Protein AF-A0A7R8ZVY3-F1 (afdb_monomer_lite)

Sequence (113 aa):
MNPDEGELRPQLQDRFGLAVNLSNQYSIEERIEIVELREAFDRWPDEFIEQYEDAQQALIEQVQDAQQTLDIVECPVELRRVIAERCHAANVDGMRGDIVWYRAALAHAAWQG

Secondary structure (DSSP, 8-state):
--GGG-PPPHHHHTT-S---PPP----HHHHHHHHHHHHHHHH-HHHHHHHHHHHHHHHHHHHHHHHHHGGG----HHHHHHHHHHHHHTT-STTHHHHHHHHHHHHHHHHH-

pLDDT: mean 93.57, std 7.62, range [65.19, 98.62]

InterPro domains:
  IPR027417 P-loop containing nucleoside triphosphate hydrolase [SSF52540] (1-112)
  IPR041628 ChlI/MoxR, AAA lid domain [PF17863] (83-113)
  IPR045006 Magnesium-chelatase subunit ChlI-like [PTHR32039] (1-113)

Organism: NCBI:txid163714

Structure (mmCIF, N/CA/C/O backbone):
data_AF-A0A7R8ZVY3-F1
#
_entry.id   AF-A0A7R8ZVY3-F1
#
loop_
_atom_site.group_PDB
_atom_site.id
_atom_site.type_symbol
_atom_site.label_atom_id
_atom_site.label_alt_id
_atom_site.label_comp_id
_atom_site.label_asym_id
_atom_site.label_entity_id
_atom_site.label_seq_id
_atom_site.pdbx_PDB_ins_code
_atom_site.Cartn_x
_atom_site.Cartn_y
_atom_site.Cartn_z
_atom_site.occupancy
_atom_site.B_iso_or_equiv
_atom_site.auth_seq_id
_atom_site.auth_comp_id
_atom_site.auth_asym_id
_atom_site.auth_atom_id
_atom_site.pdbx_PDB_model_num
ATOM 1 N N . MET A 1 1 ? 4.200 -11.686 7.053 1.00 65.19 1 MET A N 1
ATOM 2 C CA . MET A 1 1 ? 4.410 -13.148 7.135 1.00 65.19 1 MET A CA 1
ATOM 3 C C . MET A 1 1 ? 4.520 -13.486 8.607 1.00 65.19 1 MET A C 1
ATOM 5 O O . MET A 1 1 ? 5.150 -12.702 9.308 1.00 65.19 1 MET A O 1
ATOM 9 N N . ASN A 1 2 ? 3.876 -14.551 9.080 1.00 72.62 2 ASN A N 1
ATOM 10 C CA . ASN A 1 2 ? 4.062 -14.986 10.460 1.00 72.62 2 ASN A CA 1
ATOM 11 C C . ASN A 1 2 ? 5.505 -15.515 10.602 1.00 72.62 2 ASN A C 1
ATOM 13 O O . ASN A 1 2 ? 5.830 -16.478 9.907 1.00 72.62 2 ASN A O 1
ATOM 17 N N . PRO A 1 3 ? 6.379 -14.901 11.423 1.00 69.50 3 PRO A N 1
ATOM 18 C CA . PRO A 1 3 ? 7.763 -15.358 11.582 1.00 69.50 3 PRO A CA 1
ATOM 19 C C . PRO A 1 3 ? 7.848 -16.823 12.029 1.00 69.50 3 PRO A C 1
ATOM 21 O O . PRO A 1 3 ? 8.798 -17.522 11.680 1.00 69.50 3 PRO A O 1
ATOM 24 N N . ASP A 1 4 ? 6.821 -17.295 12.740 1.00 75.25 4 ASP A N 1
ATOM 25 C CA . ASP A 1 4 ? 6.744 -18.648 13.289 1.00 75.25 4 ASP A CA 1
ATOM 26 C C . ASP A 1 4 ? 6.405 -19.719 12.231 1.00 75.25 4 ASP A C 1
ATOM 28 O O . ASP A 1 4 ? 6.571 -20.912 12.483 1.00 75.25 4 ASP A O 1
ATOM 32 N N . GLU A 1 5 ? 5.955 -19.322 11.034 1.00 78.00 5 GLU A N 1
ATOM 33 C CA . GLU A 1 5 ? 5.583 -20.236 9.937 1.00 78.00 5 GLU A CA 1
ATOM 34 C C . GLU A 1 5 ? 6.727 -20.492 8.939 1.00 78.00 5 GLU A C 1
ATOM 36 O O . GLU A 1 5 ? 6.572 -21.264 7.989 1.00 78.00 5 GLU A O 1
ATOM 41 N N . GLY A 1 6 ? 7.897 -19.892 9.180 1.00 77.62 6 GLY A N 1
ATOM 42 C CA . GLY A 1 6 ? 9.062 -19.979 8.303 1.00 77.62 6 GLY A CA 1
ATOM 43 C C . GLY A 1 6 ? 8.961 -19.083 7.068 1.00 77.62 6 GLY A C 1
ATOM 44 O O . GLY A 1 6 ? 7.990 -18.358 6.862 1.00 77.62 6 GLY A O 1
ATOM 45 N N . GLU A 1 7 ? 10.006 -19.102 6.239 1.00 78.06 7 GLU A N 1
ATOM 46 C CA . GLU A 1 7 ? 10.067 -18.257 5.047 1.00 78.06 7 GLU A CA 1
ATOM 47 C C . GLU A 1 7 ? 9.150 -18.768 3.927 1.00 78.06 7 GLU A C 1
ATOM 49 O O . GLU A 1 7 ? 9.014 -19.973 3.683 1.00 78.06 7 GLU A O 1
ATOM 54 N N . LEU A 1 8 ? 8.546 -17.829 3.191 1.00 79.62 8 LEU A N 1
ATOM 55 C CA . LEU A 1 8 ? 7.828 -18.144 1.962 1.00 79.62 8 LEU A CA 1
ATOM 56 C C . LEU A 1 8 ? 8.758 -18.870 0.993 1.00 79.62 8 LEU A C 1
ATOM 58 O O . LEU A 1 8 ? 9.905 -18.484 0.778 1.00 79.62 8 LEU A O 1
ATOM 62 N N . ARG A 1 9 ? 8.219 -19.895 0.330 1.00 83.81 9 ARG A N 1
ATOM 63 C CA . ARG A 1 9 ? 8.945 -20.575 -0.742 1.00 83.81 9 ARG A CA 1
ATOM 64 C C . ARG A 1 9 ? 9.331 -19.556 -1.827 1.00 83.81 9 ARG A C 1
ATOM 66 O O . ARG A 1 9 ? 8.454 -18.788 -2.239 1.00 83.81 9 ARG A O 1
ATOM 73 N N . PRO A 1 10 ? 10.561 -19.597 -2.372 1.00 78.44 10 PRO A N 1
ATOM 74 C CA . PRO A 1 10 ? 11.020 -18.625 -3.367 1.00 78.44 10 PRO A CA 1
ATOM 75 C C . PRO A 1 10 ? 10.081 -18.474 -4.576 1.00 78.44 10 PRO A C 1
ATOM 77 O O . PRO A 1 10 ? 9.871 -17.371 -5.070 1.00 78.44 10 PRO A O 1
ATOM 80 N N . GLN A 1 11 ? 9.423 -19.562 -5.004 1.00 75.06 11 GLN A N 1
ATOM 81 C CA . GLN A 1 11 ? 8.481 -19.539 -6.135 1.00 75.06 11 GLN A CA 1
ATOM 82 C C . GLN A 1 11 ? 7.205 -18.726 -5.863 1.00 75.06 11 GLN A C 1
ATOM 84 O O . GLN A 1 11 ? 6.519 -18.319 -6.802 1.00 75.06 11 GLN A O 1
ATOM 89 N N . LEU A 1 12 ? 6.843 -18.546 -4.591 1.00 79.81 12 LEU A N 1
ATOM 90 C CA . LEU A 1 12 ? 5.705 -17.733 -4.167 1.00 79.81 12 LEU A CA 1
ATOM 91 C C . LEU A 1 12 ? 6.131 -16.294 -3.904 1.00 79.81 12 LEU A C 1
ATOM 93 O O . LEU A 1 12 ? 5.383 -15.381 -4.236 1.00 79.81 12 LEU A O 1
ATOM 97 N N . GLN A 1 13 ? 7.329 -16.094 -3.354 1.00 75.56 13 GLN A N 1
ATOM 98 C CA . GLN A 1 13 ? 7.857 -14.766 -3.060 1.00 75.56 13 GLN A CA 1
ATOM 99 C C . GLN A 1 13 ? 7.983 -13.916 -4.326 1.00 75.56 13 GLN A C 1
ATOM 101 O O . GLN A 1 13 ? 7.489 -12.793 -4.345 1.00 75.56 13 GLN A O 1
ATOM 106 N N . ASP A 1 14 ? 8.512 -14.488 -5.411 1.00 75.31 14 ASP A N 1
ATOM 107 C CA . ASP A 1 14 ? 8.603 -13.803 -6.708 1.00 75.31 14 ASP A CA 1
ATOM 108 C C . ASP A 1 14 ? 7.220 -13.453 -7.299 1.00 75.31 14 ASP A C 1
ATOM 110 O O . ASP A 1 14 ? 7.085 -12.615 -8.186 1.00 75.31 14 ASP A O 1
ATOM 114 N N . ARG A 1 15 ? 6.135 -14.063 -6.798 1.00 81.44 15 ARG A N 1
ATOM 115 C CA . ARG A 1 15 ? 4.776 -13.770 -7.270 1.00 81.44 15 ARG A CA 1
ATOM 116 C C . ARG A 1 15 ? 4.116 -12.573 -6.600 1.00 81.44 15 ARG A C 1
ATOM 118 O O . ARG A 1 15 ? 3.127 -12.075 -7.144 1.00 81.44 15 ARG A O 1
ATOM 125 N N . PHE A 1 16 ? 4.659 -12.080 -5.494 1.00 88.25 16 PHE A N 1
ATOM 126 C CA . PHE A 1 16 ? 4.179 -10.860 -4.860 1.00 88.25 16 PHE A CA 1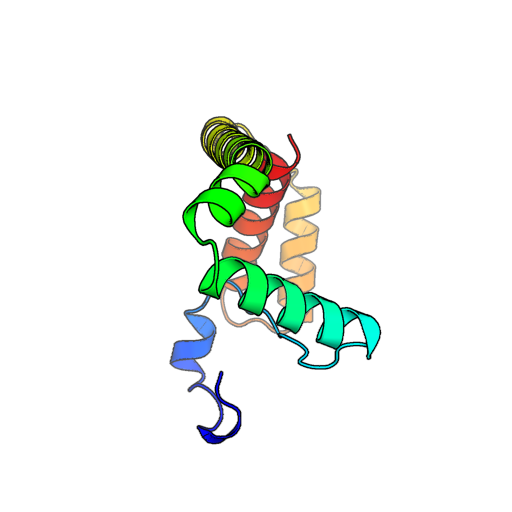
ATOM 127 C C . PHE A 1 16 ? 4.877 -9.645 -5.466 1.00 88.25 16 PHE A C 1
ATOM 129 O O . PHE A 1 16 ? 6.095 -9.606 -5.571 1.00 88.25 16 PHE A O 1
ATOM 136 N N . GLY A 1 17 ? 4.095 -8.654 -5.900 1.00 90.00 17 GLY A N 1
ATOM 137 C CA . GLY A 1 17 ? 4.657 -7.446 -6.505 1.00 90.00 17 GLY A CA 1
ATOM 138 C C . GLY A 1 17 ? 5.311 -6.515 -5.483 1.00 90.00 17 GLY A C 1
ATOM 139 O O . GLY A 1 17 ? 6.383 -5.976 -5.728 1.00 90.00 17 GLY A O 1
ATOM 140 N N . LEU A 1 18 ? 4.672 -6.336 -4.330 1.00 92.94 18 LEU A N 1
ATOM 141 C CA . LEU A 1 18 ? 5.144 -5.453 -3.270 1.00 92.94 18 LEU A CA 1
ATOM 142 C C . LEU A 1 18 ? 5.247 -6.238 -1.966 1.00 92.94 18 LEU A C 1
ATOM 144 O O . LEU A 1 18 ? 4.403 -7.088 -1.675 1.00 92.94 18 LEU A O 1
ATOM 148 N N . ALA A 1 19 ? 6.271 -5.921 -1.180 1.00 90.31 19 ALA A N 1
ATOM 149 C CA . ALA A 1 19 ? 6.458 -6.430 0.167 1.00 90.31 19 ALA A CA 1
ATOM 150 C C . ALA A 1 19 ? 6.599 -5.242 1.120 1.00 90.31 19 ALA A C 1
ATOM 152 O O . ALA A 1 19 ? 7.409 -4.347 0.886 1.00 90.31 19 ALA A O 1
ATOM 153 N N . VAL A 1 20 ? 5.811 -5.243 2.192 1.00 91.00 20 VAL A N 1
ATOM 154 C CA . VAL A 1 20 ? 5.869 -4.233 3.252 1.00 91.00 20 VAL A CA 1
ATOM 155 C C . VAL A 1 20 ? 6.290 -4.932 4.534 1.00 91.00 20 VAL A C 1
ATOM 157 O O . VAL A 1 20 ? 5.721 -5.964 4.896 1.00 91.00 20 VAL A O 1
ATOM 160 N N . ASN A 1 21 ? 7.299 -4.381 5.206 1.00 87.75 21 ASN A N 1
ATOM 161 C CA . ASN A 1 21 ? 7.707 -4.840 6.524 1.00 87.75 21 ASN A CA 1
ATOM 162 C C . ASN A 1 21 ? 7.065 -3.938 7.581 1.00 87.75 21 ASN A C 1
ATOM 164 O O . ASN A 1 21 ? 7.266 -2.725 7.556 1.00 87.75 21 ASN A O 1
ATOM 168 N N . LEU A 1 22 ? 6.284 -4.529 8.482 1.00 86.75 22 LEU A N 1
ATOM 169 C CA . LEU A 1 22 ? 5.638 -3.813 9.576 1.00 86.75 22 LEU A CA 1
ATOM 170 C C . LEU A 1 22 ? 6.496 -3.952 10.833 1.00 86.75 22 LEU A C 1
ATOM 172 O O . LEU A 1 22 ? 6.848 -5.061 11.235 1.00 86.75 22 LEU A O 1
ATOM 176 N N . SER A 1 23 ? 6.822 -2.822 11.455 1.00 85.88 23 SER A N 1
ATOM 177 C CA . SER A 1 23 ? 7.409 -2.801 12.791 1.00 85.88 23 SER A CA 1
ATOM 178 C C . SER A 1 23 ? 6.290 -2.785 13.825 1.00 85.88 23 SER A C 1
ATOM 180 O O . SER A 1 23 ? 5.388 -1.960 13.735 1.00 85.88 23 SER A O 1
ATOM 182 N N . ASN A 1 24 ? 6.387 -3.648 14.836 1.00 83.31 24 ASN A N 1
ATOM 183 C CA . ASN A 1 24 ? 5.506 -3.613 16.010 1.00 83.31 24 ASN A CA 1
ATOM 184 C C . ASN A 1 24 ? 6.112 -2.782 17.157 1.00 83.31 24 ASN A C 1
ATOM 186 O O . ASN A 1 24 ? 5.739 -2.950 18.319 1.00 83.31 24 ASN A O 1
ATOM 190 N N . GLN A 1 25 ? 7.113 -1.949 16.857 1.00 92.19 25 GLN A N 1
ATOM 191 C CA . GLN A 1 25 ? 7.713 -1.038 17.826 1.00 92.19 25 GLN A CA 1
ATOM 192 C C . GLN A 1 25 ? 6.923 0.265 17.818 1.00 92.19 25 GLN A C 1
ATOM 194 O O . GLN A 1 25 ? 6.990 1.020 16.853 1.00 92.19 25 GLN A O 1
ATOM 199 N N . TYR A 1 26 ? 6.204 0.499 18.907 1.00 94.44 26 TYR A N 1
ATOM 200 C CA . TYR A 1 26 ? 5.412 1.696 19.149 1.00 94.44 26 TYR A CA 1
ATOM 201 C C . TYR A 1 26 ? 5.919 2.359 20.432 1.00 94.44 26 TYR A C 1
ATOM 203 O O . TYR A 1 26 ? 6.264 1.664 21.398 1.00 94.44 26 TYR A O 1
ATOM 211 N N . SER A 1 27 ? 5.960 3.686 20.449 1.00 96.81 27 SER A N 1
ATOM 212 C CA . SER A 1 27 ? 6.159 4.489 21.658 1.00 96.81 27 SER A CA 1
ATOM 213 C C . SER A 1 27 ? 5.045 4.230 22.678 1.00 96.81 27 SER A C 1
ATOM 215 O O . SER A 1 27 ? 3.999 3.662 22.358 1.00 96.81 27 SER A O 1
ATOM 217 N N . ILE A 1 28 ? 5.260 4.609 23.939 1.00 97.56 28 ILE A N 1
ATOM 218 C CA . ILE A 1 28 ? 4.229 4.422 24.970 1.00 97.56 28 ILE A CA 1
ATOM 219 C C . ILE A 1 28 ? 2.983 5.237 24.620 1.00 97.56 28 ILE A C 1
ATOM 221 O O . ILE A 1 28 ? 1.870 4.746 24.782 1.00 97.56 28 ILE A O 1
ATOM 225 N N . GLU A 1 29 ? 3.189 6.428 24.076 1.00 98.06 29 GLU A N 1
ATOM 226 C CA . GLU A 1 29 ? 2.160 7.353 23.628 1.00 98.06 29 GLU A CA 1
ATOM 227 C C . GLU A 1 29 ? 1.329 6.746 22.488 1.00 98.06 29 GLU A C 1
ATOM 229 O O . GLU A 1 29 ? 0.114 6.640 22.624 1.00 98.06 29 GLU A O 1
ATOM 234 N N . GLU A 1 30 ? 1.969 6.229 21.433 1.00 97.31 30 GLU A N 1
ATOM 235 C CA . GLU A 1 30 ? 1.267 5.555 20.325 1.00 97.31 30 GLU A CA 1
ATOM 236 C C . GLU A 1 30 ? 0.481 4.329 20.809 1.00 97.31 30 GLU A C 1
ATOM 238 O O . GLU A 1 30 ? -0.618 4.054 20.335 1.00 97.31 30 GLU A O 1
ATOM 243 N N . ARG A 1 31 ? 1.015 3.571 21.777 1.00 97.44 31 ARG A N 1
ATOM 244 C CA . ARG A 1 31 ? 0.299 2.410 22.332 1.00 97.44 31 ARG A CA 1
ATOM 245 C C . ARG A 1 31 ? -0.947 2.815 23.107 1.00 97.44 31 ARG A C 1
ATOM 247 O O . ARG A 1 31 ? -1.934 2.088 23.037 1.00 97.44 31 ARG A O 1
ATOM 254 N N . ILE A 1 32 ? -0.888 3.915 23.857 1.00 98.19 32 ILE A N 1
ATOM 255 C CA . ILE A 1 32 ? -2.050 4.458 24.569 1.00 98.19 32 ILE A CA 1
ATOM 256 C C . ILE A 1 32 ? -3.092 4.909 23.547 1.00 98.19 32 ILE A C 1
ATOM 258 O O . ILE A 1 32 ? -4.226 4.448 23.613 1.00 98.19 32 ILE A O 1
ATOM 262 N N . GLU A 1 33 ? -2.683 5.695 22.551 1.00 98.12 33 GLU A N 1
ATOM 263 C CA . GLU A 1 33 ? -3.575 6.205 21.506 1.00 98.12 33 GLU A CA 1
ATOM 264 C C . GLU A 1 33 ? -4.285 5.075 20.746 1.00 98.12 33 GLU A C 1
ATOM 266 O O . GLU A 1 33 ? -5.503 5.099 20.589 1.00 98.12 33 GLU A O 1
ATOM 271 N N . ILE A 1 34 ? -3.561 4.026 20.336 1.00 97.31 34 ILE A N 1
ATOM 272 C CA . ILE A 1 34 ? -4.159 2.872 19.644 1.00 97.31 34 ILE A CA 1
ATOM 273 C C . ILE A 1 34 ? -5.231 2.190 20.509 1.00 97.31 34 ILE A C 1
ATOM 275 O O . ILE A 1 34 ? -6.269 1.772 19.988 1.00 97.31 34 ILE A O 1
ATOM 279 N N . VAL A 1 35 ? -4.991 2.051 21.818 1.00 98.06 35 VAL A N 1
ATOM 280 C CA . VAL A 1 35 ? -5.960 1.440 22.741 1.00 98.06 35 VAL A CA 1
ATOM 281 C C . VAL A 1 35 ? -7.172 2.348 22.929 1.00 98.06 35 VAL A C 1
ATOM 283 O O . VAL A 1 35 ? -8.296 1.861 22.841 1.00 98.06 35 VAL A O 1
ATOM 286 N N . GLU A 1 36 ? -6.966 3.650 23.116 1.00 98.19 36 GLU A N 1
ATOM 287 C CA . GLU A 1 36 ? -8.049 4.629 23.265 1.00 98.19 36 GLU A CA 1
ATOM 288 C C . GLU A 1 36 ? -8.941 4.687 22.018 1.00 98.19 36 GLU A C 1
ATOM 290 O O . GLU A 1 36 ? -10.165 4.631 22.136 1.00 98.19 36 GLU A O 1
ATOM 295 N N . LEU A 1 37 ? -8.347 4.709 20.819 1.00 98.06 37 LEU A N 1
ATOM 296 C CA . LEU A 1 37 ? -9.087 4.665 19.554 1.00 98.06 37 LEU A CA 1
ATOM 297 C C . LEU A 1 37 ? -9.903 3.377 19.422 1.00 98.06 37 LEU A C 1
ATOM 299 O O . LEU A 1 37 ? -11.051 3.405 18.975 1.00 98.06 37 LEU A O 1
ATOM 303 N N . ARG A 1 38 ? -9.335 2.240 19.838 1.00 98.31 38 ARG A N 1
ATOM 304 C CA . ARG A 1 38 ? -10.054 0.968 19.809 1.00 98.31 38 ARG A CA 1
ATOM 305 C C . ARG A 1 38 ? -11.229 0.952 20.788 1.00 98.31 38 ARG A C 1
ATOM 307 O O . ARG A 1 38 ? -12.310 0.505 20.412 1.00 98.31 38 ARG A O 1
ATOM 314 N N . GLU A 1 39 ? -11.038 1.445 22.009 1.00 98.38 39 GLU A N 1
ATOM 315 C CA . GLU A 1 39 ? -12.115 1.541 23.000 1.00 98.38 39 GLU A CA 1
ATOM 316 C C . GLU A 1 39 ? -13.227 2.498 22.552 1.00 98.38 39 GLU A C 1
ATOM 318 O O . GLU A 1 39 ? -14.407 2.191 22.741 1.00 98.38 39 GLU A O 1
ATOM 323 N N . ALA A 1 40 ? -12.871 3.626 21.928 1.00 98.19 40 ALA A N 1
ATOM 324 C CA . ALA A 1 40 ? -13.832 4.574 21.373 1.00 98.19 40 ALA A CA 1
ATOM 325 C C . ALA A 1 40 ? -14.717 3.910 20.310 1.00 98.19 40 ALA A C 1
ATOM 327 O O . ALA A 1 40 ? -15.943 3.994 20.398 1.00 98.19 40 ALA A O 1
ATOM 328 N N . PHE A 1 41 ? -14.111 3.174 19.372 1.00 98.38 41 PHE A N 1
ATOM 329 C CA . PHE A 1 41 ? -14.851 2.422 18.360 1.00 98.38 41 PHE A CA 1
ATOM 330 C C . PHE A 1 41 ? -15.739 1.326 18.968 1.00 98.38 41 PHE A C 1
ATOM 332 O O . PHE A 1 41 ? -16.897 1.187 18.582 1.00 98.38 41 PHE A O 1
ATOM 339 N N . ASP A 1 42 ? -15.231 0.558 19.940 1.00 98.44 42 ASP A N 1
ATOM 340 C CA . ASP A 1 42 ? -15.995 -0.531 20.564 1.00 98.44 42 ASP A CA 1
ATOM 341 C C . ASP A 1 42 ? -17.216 -0.007 21.353 1.00 98.44 42 ASP A C 1
ATOM 343 O O . ASP A 1 42 ? -18.219 -0.715 21.489 1.00 98.44 42 ASP A O 1
ATOM 347 N N . ARG A 1 43 ? -17.152 1.223 21.885 1.00 98.25 43 ARG A N 1
ATOM 348 C CA . ARG A 1 43 ? -18.241 1.827 22.667 1.00 98.25 43 ARG A CA 1
ATOM 349 C C . ARG A 1 43 ? -19.232 2.631 21.820 1.00 98.25 43 ARG A C 1
ATOM 351 O O . ARG A 1 43 ? -20.430 2.551 22.096 1.00 98.25 43 ARG A O 1
ATOM 358 N N . TRP A 1 44 ? -18.754 3.378 20.826 1.00 98.25 44 TRP A N 1
ATOM 359 C CA . TRP A 1 44 ? -19.570 4.250 19.972 1.00 98.25 44 TRP A CA 1
ATOM 360 C C . TRP A 1 44 ? -19.148 4.130 18.499 1.00 98.25 44 TRP A C 1
ATOM 362 O O . TRP A 1 44 ? -18.532 5.042 17.948 1.00 98.25 44 TRP A O 1
ATOM 372 N N . PRO A 1 45 ? -19.466 3.006 17.837 1.00 98.06 45 PRO A N 1
ATOM 373 C CA . PRO A 1 45 ? -18.982 2.742 16.486 1.00 98.06 45 PRO A CA 1
ATOM 374 C C . PRO A 1 45 ? -19.500 3.756 15.462 1.00 98.06 45 PRO A C 1
ATOM 376 O O . PRO A 1 45 ? -18.730 4.188 14.611 1.00 98.06 45 PRO A O 1
ATOM 379 N N . ASP A 1 46 ? -20.769 4.165 15.556 1.00 98.38 46 ASP A N 1
ATOM 380 C CA . ASP A 1 46 ? -21.369 5.102 14.598 1.00 98.38 46 ASP A CA 1
ATOM 381 C C . ASP A 1 46 ? -20.740 6.502 14.710 1.00 98.38 46 ASP A C 1
ATOM 383 O O . ASP A 1 46 ? -20.344 7.074 13.700 1.00 98.38 46 ASP A O 1
ATOM 387 N N . GLU A 1 47 ? -20.558 7.010 15.936 1.00 98.25 47 GLU A N 1
ATOM 388 C CA . GLU A 1 47 ? -19.908 8.308 16.194 1.00 98.25 47 GLU A CA 1
ATOM 389 C C . GLU A 1 47 ? -18.434 8.290 15.764 1.00 98.25 47 GLU A C 1
ATOM 391 O O . GLU A 1 47 ? -17.939 9.250 15.173 1.00 98.25 47 GLU A O 1
ATOM 396 N N . PHE A 1 48 ? -17.728 7.182 16.021 1.00 98.25 48 PHE A N 1
ATOM 397 C CA . PHE A 1 48 ? -16.352 7.008 15.565 1.00 98.25 48 PHE A CA 1
ATOM 398 C C . PHE A 1 48 ? -16.277 7.011 14.035 1.00 98.25 48 PHE A C 1
ATOM 400 O O . PHE A 1 48 ? -15.408 7.661 13.470 1.00 98.25 48 PHE A O 1
ATOM 407 N N . ILE A 1 49 ? -17.177 6.312 13.339 1.00 98.19 49 ILE A N 1
ATOM 408 C CA . ILE A 1 49 ? -17.197 6.304 11.868 1.00 98.19 49 ILE A CA 1
ATOM 409 C C . ILE A 1 49 ? -17.480 7.708 11.323 1.00 98.19 49 ILE A C 1
ATOM 411 O O . ILE A 1 49 ? -16.753 8.153 10.437 1.00 98.19 49 ILE A O 1
ATOM 415 N N . GLU A 1 50 ? -18.475 8.410 11.874 1.00 98.31 50 GLU A N 1
ATOM 416 C CA . GLU A 1 50 ? -18.818 9.786 11.487 1.00 98.31 50 GLU A CA 1
ATOM 417 C C . GLU A 1 50 ? -17.615 10.729 11.660 1.00 98.31 50 GLU A C 1
ATOM 419 O O . GLU A 1 50 ? -17.308 11.521 10.773 1.00 98.31 50 GLU A O 1
ATOM 424 N N . GLN A 1 51 ? -16.843 10.580 12.744 1.00 98.06 51 GLN A N 1
ATOM 425 C CA . GLN A 1 51 ? -15.642 11.388 12.991 1.00 98.06 51 GLN A CA 1
ATOM 426 C C . GLN A 1 51 ? -14.568 11.254 11.893 1.00 98.06 51 GLN A C 1
ATOM 428 O O . GLN A 1 51 ? -13.821 12.205 11.650 1.00 98.06 51 GLN A O 1
ATOM 433 N N . TYR A 1 52 ? -14.460 10.092 11.244 1.00 98.00 52 TYR A N 1
ATOM 434 C CA . TYR A 1 52 ? -13.468 9.835 10.193 1.00 98.00 52 TYR A CA 1
ATOM 435 C C . TYR A 1 52 ? -14.054 9.905 8.775 1.00 98.00 52 TYR A C 1
ATOM 437 O O . TYR A 1 52 ? -13.316 9.668 7.816 1.00 98.00 52 TYR A O 1
ATOM 445 N N . GLU A 1 53 ? -15.340 10.239 8.617 1.00 98.38 53 GLU A N 1
ATOM 446 C CA . GLU A 1 53 ? -16.032 10.234 7.323 1.00 98.38 53 GLU A CA 1
ATOM 447 C C . GLU A 1 53 ? -15.344 11.152 6.305 1.00 98.38 53 GLU A C 1
ATOM 449 O O . GLU A 1 53 ? -14.977 10.695 5.222 1.00 98.38 53 GLU A O 1
ATOM 454 N N . ASP A 1 54 ? -15.056 12.400 6.679 1.00 98.38 54 ASP A N 1
ATOM 455 C CA . ASP A 1 54 ? -14.394 13.370 5.796 1.00 98.38 54 ASP A CA 1
ATOM 456 C C . ASP A 1 54 ? -12.999 12.897 5.351 1.00 98.38 54 ASP A C 1
ATOM 458 O O . ASP A 1 54 ? -12.632 13.009 4.180 1.00 98.38 54 ASP A O 1
ATOM 462 N N . ALA A 1 55 ? -12.212 12.328 6.272 1.00 98.25 55 ALA A N 1
ATOM 463 C CA . ALA A 1 55 ? -10.873 11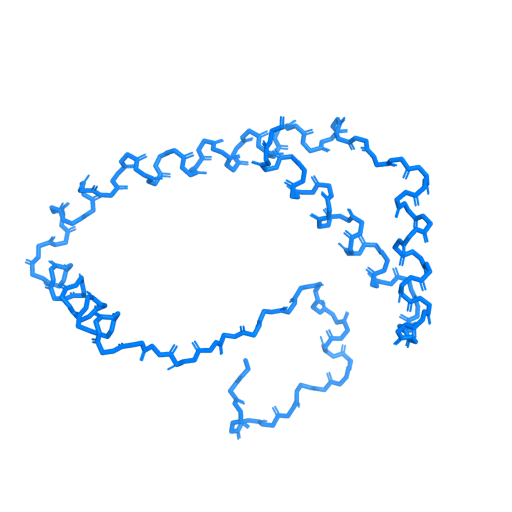.821 5.968 1.00 98.25 55 ALA A CA 1
ATOM 464 C C . ALA A 1 55 ? -10.926 10.599 5.036 1.00 98.25 55 ALA A C 1
ATOM 466 O O . ALA A 1 55 ? -10.112 10.474 4.119 1.00 98.25 55 ALA A O 1
ATOM 467 N N . GLN A 1 56 ? -11.901 9.714 5.246 1.00 98.38 56 GLN A N 1
ATOM 468 C CA . GLN A 1 56 ? -12.144 8.561 4.384 1.00 98.38 56 GLN A CA 1
ATOM 469 C C . GLN A 1 56 ? -12.617 8.993 2.996 1.00 98.38 56 GLN A C 1
ATOM 471 O O . GLN A 1 56 ? -12.131 8.457 2.001 1.00 98.38 56 GLN A O 1
ATOM 476 N N . GLN A 1 57 ? -13.517 9.973 2.916 1.00 98.62 57 GLN A N 1
ATOM 477 C CA . GLN A 1 57 ? -14.023 10.496 1.653 1.00 98.62 57 GLN A CA 1
ATOM 478 C C . GLN A 1 57 ? -12.905 11.167 0.845 1.00 98.62 57 GLN A C 1
ATOM 480 O O . GLN A 1 57 ? -12.737 10.850 -0.332 1.00 98.62 57 GLN A O 1
ATOM 485 N N . ALA A 1 58 ? -12.063 11.981 1.488 1.00 98.25 58 ALA A N 1
ATOM 486 C CA . ALA A 1 58 ? -10.890 12.579 0.849 1.00 98.25 58 ALA A CA 1
ATOM 487 C C . ALA A 1 58 ? -9.913 11.516 0.314 1.00 98.25 58 ALA A C 1
ATOM 489 O O . ALA A 1 58 ? -9.401 11.636 -0.799 1.00 98.25 58 ALA A O 1
ATOM 490 N N . LEU A 1 59 ? -9.678 10.442 1.078 1.00 98.31 59 LEU A N 1
ATOM 491 C CA . LEU A 1 59 ? -8.839 9.332 0.630 1.00 98.31 59 LEU A CA 1
ATOM 492 C C . LEU A 1 59 ? -9.458 8.608 -0.575 1.00 98.31 59 LEU A C 1
ATOM 494 O O . LEU A 1 59 ? -8.747 8.290 -1.525 1.00 98.31 59 LEU A O 1
ATOM 498 N N . ILE A 1 60 ? -10.768 8.347 -0.554 1.00 98.44 60 ILE A N 1
ATOM 499 C CA . ILE A 1 60 ? -11.493 7.705 -1.662 1.00 98.44 60 ILE A CA 1
ATOM 500 C C . ILE A 1 60 ? -11.374 8.539 -2.937 1.00 98.44 60 ILE A C 1
ATOM 502 O O . ILE A 1 60 ? -11.061 7.984 -3.991 1.00 98.44 60 ILE A O 1
ATOM 506 N N . GLU A 1 61 ? -11.592 9.848 -2.840 1.00 98.19 61 GLU A N 1
ATOM 507 C CA . GLU A 1 61 ? -11.457 10.776 -3.964 1.00 98.19 61 GLU A CA 1
ATOM 508 C C . GLU A 1 61 ? -10.031 10.750 -4.523 1.00 98.19 61 GLU A C 1
ATOM 510 O O . GLU A 1 61 ? -9.850 10.532 -5.720 1.00 98.19 61 GLU A O 1
ATOM 515 N N . GLN A 1 62 ? -9.013 10.805 -3.657 1.00 98.19 62 GLN A N 1
ATOM 516 C CA . GLN A 1 62 ? -7.614 10.693 -4.076 1.00 98.19 62 GLN A CA 1
ATOM 517 C C . GLN A 1 62 ? -7.317 9.371 -4.810 1.00 98.19 62 GLN A C 1
ATOM 519 O O . GLN A 1 62 ? -6.631 9.372 -5.835 1.00 98.19 62 GLN A O 1
ATOM 524 N N . VAL A 1 63 ? -7.856 8.235 -4.340 1.00 98.38 63 VAL A N 1
ATOM 525 C CA . VAL A 1 63 ? -7.731 6.940 -5.042 1.00 98.38 63 VAL A CA 1
ATOM 526 C C . VAL A 1 63 ? -8.381 7.002 -6.421 1.00 98.38 63 VAL A C 1
ATOM 528 O O . VAL A 1 63 ? -7.801 6.516 -7.395 1.00 98.38 63 VAL A O 1
ATOM 531 N N . GLN A 1 64 ? -9.594 7.544 -6.508 1.00 98.38 64 GLN A N 1
ATOM 532 C CA . GLN A 1 64 ? -10.364 7.587 -7.749 1.00 98.38 64 GLN A CA 1
ATOM 533 C C . GLN A 1 64 ? -9.698 8.484 -8.792 1.00 98.38 64 GLN A C 1
ATOM 535 O O . GLN A 1 64 ? -9.618 8.100 -9.961 1.00 98.38 64 GLN A O 1
ATOM 540 N N . ASP A 1 65 ? -9.173 9.630 -8.375 1.00 97.88 65 ASP A N 1
ATOM 541 C CA . ASP A 1 65 ? -8.448 10.550 -9.247 1.00 97.88 65 ASP A CA 1
ATOM 542 C C . ASP A 1 65 ? -7.138 9.926 -9.745 1.00 97.88 65 ASP A C 1
ATOM 544 O O . ASP A 1 65 ? -6.834 9.972 -10.943 1.00 97.88 65 ASP A O 1
ATOM 548 N N . ALA A 1 66 ? -6.401 9.239 -8.867 1.00 98.31 66 ALA A N 1
ATOM 549 C CA . ALA A 1 66 ? -5.198 8.500 -9.245 1.00 98.31 66 ALA A CA 1
ATOM 550 C C . ALA A 1 66 ? -5.496 7.402 -10.280 1.00 98.31 66 ALA A C 1
ATOM 552 O O . ALA A 1 66 ? -4.751 7.213 -11.239 1.00 98.31 66 ALA A O 1
ATOM 553 N N . GLN A 1 67 ? -6.606 6.677 -10.119 1.00 98.19 67 GLN A N 1
ATOM 554 C CA . GLN A 1 67 ? -7.022 5.648 -11.074 1.00 98.19 67 GLN A CA 1
ATOM 555 C C . GLN A 1 67 ? -7.384 6.237 -12.442 1.00 98.19 67 GLN A C 1
ATOM 557 O O . GLN A 1 67 ? -7.031 5.651 -13.462 1.00 98.19 67 GLN A O 1
ATOM 562 N N . GLN A 1 68 ? -8.060 7.389 -12.471 1.00 97.50 68 GLN A N 1
ATOM 563 C CA . GLN A 1 68 ? -8.449 8.069 -13.711 1.00 97.50 68 GLN A CA 1
ATOM 564 C C . GLN A 1 68 ? -7.253 8.665 -14.461 1.00 97.50 68 GLN A C 1
ATOM 566 O O . GLN A 1 68 ? -7.248 8.704 -15.691 1.00 97.50 68 GLN A O 1
ATOM 571 N N . THR A 1 69 ? -6.239 9.132 -13.733 1.00 97.00 69 THR A N 1
ATOM 572 C CA . THR A 1 69 ? -5.060 9.793 -14.312 1.00 97.00 69 THR A CA 1
ATOM 573 C C . THR A 1 69 ? -3.923 8.829 -14.642 1.00 97.00 69 THR A C 1
ATOM 575 O O . THR A 1 69 ? -3.040 9.182 -15.420 1.00 97.00 69 THR A O 1
ATOM 578 N N . LEU A 1 70 ? -3.944 7.594 -14.129 1.00 97.88 70 LEU A N 1
ATOM 579 C CA . LEU A 1 70 ? -2.854 6.629 -14.296 1.00 97.88 70 LEU A CA 1
ATOM 580 C C . LEU A 1 70 ? -2.428 6.414 -15.758 1.00 97.88 70 LEU A C 1
ATOM 582 O O . LEU A 1 70 ? -1.232 6.337 -16.039 1.00 97.88 70 LEU A O 1
ATOM 586 N N . ASP A 1 71 ? -3.385 6.348 -16.687 1.00 95.88 71 ASP A N 1
ATOM 587 C CA . ASP A 1 71 ? -3.119 6.078 -18.107 1.00 95.88 71 ASP A CA 1
ATOM 588 C C . ASP A 1 71 ? -2.381 7.222 -18.823 1.00 95.88 71 ASP A C 1
ATOM 590 O O . ASP A 1 71 ? -1.763 6.996 -19.866 1.00 95.88 71 ASP A O 1
ATOM 594 N N . ILE A 1 72 ? -2.422 8.440 -18.271 1.00 96.38 72 ILE A N 1
ATOM 595 C CA . ILE A 1 72 ? -1.734 9.615 -18.826 1.00 96.38 72 ILE A CA 1
ATOM 596 C C . ILE A 1 72 ? -0.412 9.927 -18.112 1.00 96.38 72 ILE A C 1
ATOM 598 O O . ILE A 1 72 ? 0.299 10.844 -18.524 1.00 96.38 72 ILE A O 1
ATOM 602 N N . VAL A 1 73 ? -0.050 9.174 -17.065 1.00 97.31 73 VAL A N 1
ATOM 603 C CA . VAL A 1 73 ? 1.230 9.360 -16.373 1.0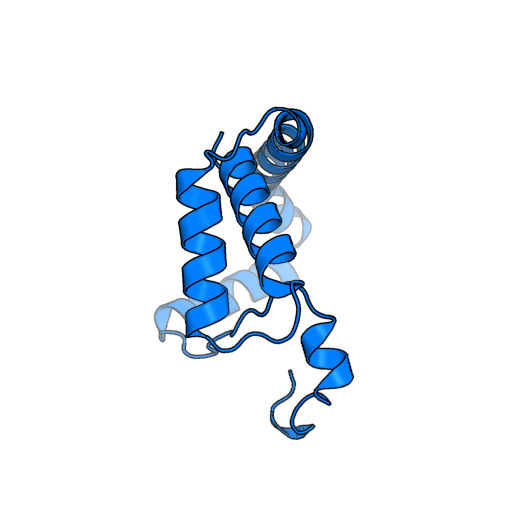0 97.31 73 VAL A CA 1
ATOM 604 C C . VAL A 1 73 ? 2.366 8.793 -17.217 1.00 97.31 73 VAL A C 1
ATOM 606 O O . VAL A 1 73 ? 2.494 7.585 -17.433 1.00 97.31 73 VAL A O 1
ATOM 609 N N . GLU A 1 74 ? 3.259 9.676 -17.649 1.00 95.00 74 GLU A N 1
ATOM 610 C CA . GLU A 1 74 ? 4.455 9.293 -18.385 1.00 95.00 74 GLU A CA 1
ATOM 611 C C . GLU A 1 74 ? 5.660 9.124 -17.456 1.00 95.00 74 GLU A C 1
ATOM 613 O O . GLU A 1 74 ? 5.911 9.910 -16.547 1.00 95.00 74 GLU A O 1
ATOM 618 N N . CYS A 1 75 ? 6.465 8.097 -17.726 1.00 96.12 75 CYS A N 1
ATOM 619 C CA . CYS A 1 75 ? 7.735 7.882 -17.042 1.00 96.12 75 CYS A CA 1
ATOM 620 C C . CYS A 1 75 ? 8.887 8.010 -18.051 1.00 96.12 75 CYS A C 1
ATOM 622 O O . CYS A 1 75 ? 9.001 7.158 -18.954 1.00 96.12 75 CYS A O 1
ATOM 624 N N . PRO A 1 76 ? 9.729 9.057 -17.910 1.00 96.62 76 PRO A N 1
ATOM 625 C CA . PRO A 1 76 ? 10.875 9.304 -18.772 1.00 96.62 76 PRO A CA 1
ATOM 626 C C . PRO A 1 76 ? 11.816 8.104 -18.863 1.00 96.62 76 PRO A C 1
ATOM 628 O O . PRO A 1 76 ? 12.032 7.377 -17.891 1.00 96.62 76 PRO A O 1
ATOM 631 N N . VAL A 1 77 ? 12.447 7.936 -20.027 1.00 96.88 77 VAL A N 1
ATOM 632 C CA . VAL A 1 77 ? 13.394 6.835 -20.280 1.00 96.88 77 VAL A CA 1
ATOM 633 C C . VAL A 1 77 ? 14.548 6.799 -19.272 1.00 96.88 77 VAL A C 1
ATOM 635 O O . VAL A 1 77 ? 15.014 5.725 -18.907 1.00 96.88 77 VAL A O 1
ATOM 638 N N . GLU A 1 78 ? 14.960 7.958 -18.765 1.00 97.75 78 GLU A N 1
ATOM 639 C CA . GLU A 1 78 ? 16.022 8.083 -17.766 1.00 97.75 78 GLU A CA 1
ATOM 640 C C . GLU A 1 78 ? 15.634 7.428 -16.430 1.00 97.75 78 GLU A C 1
ATOM 642 O O . GLU A 1 78 ? 16.436 6.703 -15.847 1.00 97.75 78 GLU A O 1
ATOM 647 N N . LEU A 1 79 ? 14.378 7.567 -15.987 1.00 97.62 79 LEU A N 1
ATOM 648 C CA . LEU A 1 79 ? 13.890 6.882 -14.783 1.00 97.62 79 LEU A CA 1
ATOM 649 C C . LEU A 1 79 ? 13.731 5.376 -15.012 1.00 97.62 79 LEU A C 1
ATOM 651 O O . LEU A 1 79 ? 14.031 4.580 -14.125 1.00 97.62 79 LEU A O 1
ATOM 655 N N . ARG A 1 80 ? 13.333 4.967 -16.222 1.00 97.69 80 ARG A N 1
ATOM 656 C CA . ARG A 1 80 ? 13.309 3.543 -16.599 1.00 97.69 80 ARG A CA 1
ATOM 657 C C . ARG A 1 80 ? 14.710 2.931 -16.563 1.00 97.69 80 ARG A C 1
ATOM 659 O O . ARG A 1 80 ? 14.854 1.794 -16.124 1.00 97.69 80 ARG A O 1
ATOM 666 N N . ARG A 1 81 ? 15.738 3.686 -16.973 1.00 98.12 81 ARG A N 1
ATOM 667 C CA . ARG A 1 81 ? 17.140 3.260 -16.866 1.00 98.12 81 ARG A CA 1
ATOM 668 C C . ARG A 1 81 ? 17.546 3.073 -15.407 1.00 98.12 81 ARG A C 1
ATOM 670 O O . ARG A 1 81 ? 18.113 2.036 -15.087 1.00 98.12 81 ARG A O 1
ATOM 677 N N . VAL A 1 82 ? 17.185 4.011 -14.528 1.00 98.25 82 VAL A N 1
ATOM 678 C CA . VAL A 1 82 ? 17.444 3.881 -13.084 1.00 98.25 82 VAL A CA 1
ATOM 679 C C . VAL A 1 82 ? 16.814 2.606 -12.522 1.00 98.25 82 VAL A C 1
ATOM 681 O O . VAL A 1 82 ? 17.484 1.882 -11.792 1.00 98.25 82 VAL A O 1
ATOM 684 N N . ILE A 1 83 ? 15.562 2.296 -12.875 1.00 97.88 83 ILE A N 1
ATOM 685 C CA . ILE A 1 83 ? 14.904 1.054 -12.436 1.00 97.88 83 ILE A CA 1
ATOM 686 C C . ILE A 1 83 ? 15.716 -0.170 -12.885 1.00 97.88 83 ILE A C 1
ATOM 688 O O . ILE A 1 83 ? 16.095 -0.983 -12.044 1.00 97.88 83 ILE A O 1
ATOM 692 N N . ALA A 1 84 ? 16.055 -0.258 -14.175 1.00 97.31 84 ALA A N 1
ATOM 693 C CA . ALA A 1 84 ? 16.798 -1.391 -14.726 1.00 97.31 84 ALA A CA 1
ATOM 694 C C . ALA A 1 84 ? 18.191 -1.557 -14.091 1.00 97.31 84 ALA A C 1
ATOM 696 O O . ALA A 1 84 ? 18.590 -2.663 -13.728 1.00 97.31 84 ALA A O 1
ATOM 697 N N . GLU A 1 85 ? 18.928 -0.460 -13.897 1.00 98.12 85 GLU A N 1
ATOM 698 C CA . GLU A 1 85 ? 20.242 -0.475 -13.245 1.00 98.12 85 GLU A CA 1
ATOM 699 C C . GLU A 1 85 ? 20.154 -0.967 -11.795 1.00 98.12 85 GLU A C 1
ATOM 701 O O . GLU A 1 85 ? 21.003 -1.739 -11.347 1.00 98.12 85 GLU A O 1
ATOM 706 N N . ARG A 1 86 ? 19.117 -0.554 -11.055 1.00 97.94 86 ARG A N 1
ATOM 707 C CA . ARG A 1 86 ? 18.909 -0.968 -9.661 1.00 97.94 86 ARG A CA 1
ATOM 708 C C . ARG A 1 86 ? 18.463 -2.424 -9.555 1.00 97.94 86 ARG A C 1
ATOM 710 O O . ARG A 1 86 ? 18.987 -3.134 -8.700 1.00 97.94 86 ARG A O 1
ATOM 717 N N . CYS A 1 87 ? 17.561 -2.879 -10.423 1.00 96.75 87 CYS A N 1
ATOM 718 C CA . CYS A 1 87 ? 17.157 -4.284 -10.500 1.00 96.75 87 CYS A CA 1
ATOM 719 C C . CYS A 1 87 ? 18.347 -5.186 -10.858 1.00 96.75 87 CYS A C 1
ATOM 721 O O . CYS A 1 87 ? 18.566 -6.202 -10.195 1.00 96.75 87 CYS A O 1
ATOM 723 N N . HIS A 1 88 ? 19.178 -4.768 -11.818 1.00 96.56 88 HIS A N 1
ATOM 724 C CA . HIS A 1 88 ? 20.406 -5.477 -12.173 1.00 96.56 88 HIS A CA 1
ATOM 725 C C . HIS A 1 88 ? 21.402 -5.533 -11.006 1.00 96.56 88 HIS A C 1
ATOM 727 O O . HIS A 1 88 ? 21.890 -6.608 -10.665 1.00 96.56 88 HIS A O 1
ATOM 733 N N . ALA A 1 89 ? 21.662 -4.401 -10.343 1.00 97.69 89 ALA A N 1
ATOM 734 C CA . ALA A 1 89 ? 22.566 -4.340 -9.191 1.00 97.69 89 ALA A CA 1
ATOM 735 C C . ALA A 1 89 ? 22.091 -5.197 -8.003 1.00 97.69 89 ALA A C 1
ATOM 737 O O . ALA A 1 89 ? 22.912 -5.696 -7.234 1.00 97.69 89 ALA A O 1
ATOM 738 N N . ALA A 1 90 ? 20.777 -5.383 -7.856 1.00 95.25 90 ALA A N 1
ATOM 739 C CA . ALA A 1 90 ? 20.175 -6.231 -6.832 1.00 95.25 90 ALA A CA 1
ATOM 740 C C . ALA A 1 90 ? 20.141 -7.729 -7.204 1.00 95.25 90 ALA A C 1
ATOM 742 O O . ALA A 1 90 ? 19.673 -8.529 -6.397 1.00 95.25 90 ALA A O 1
ATOM 743 N N . ASN A 1 9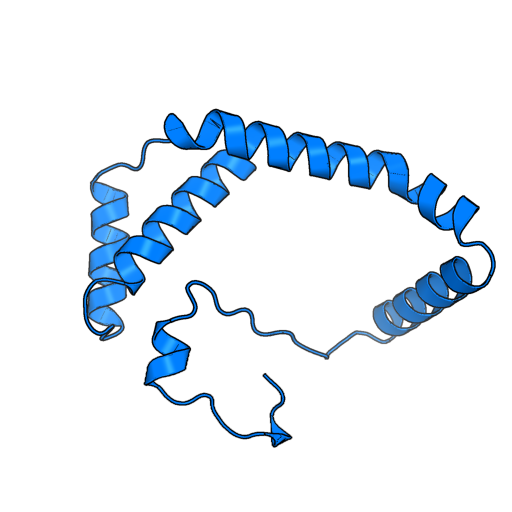1 ? 20.648 -8.121 -8.382 1.00 93.75 91 ASN A N 1
ATOM 744 C CA . ASN A 1 91 ? 20.587 -9.490 -8.911 1.00 93.75 91 ASN A CA 1
ATOM 745 C C . ASN A 1 91 ? 19.156 -10.060 -8.937 1.00 93.75 91 ASN A C 1
ATOM 747 O O . ASN A 1 91 ? 18.939 -11.227 -8.608 1.00 93.75 91 ASN A O 1
ATOM 751 N N . VAL A 1 92 ? 18.175 -9.226 -9.302 1.00 89.38 92 VAL A N 1
ATOM 752 C CA . VAL A 1 92 ? 16.794 -9.681 -9.512 1.00 89.38 92 VAL A CA 1
ATOM 753 C C . VAL A 1 92 ? 16.766 -10.673 -10.675 1.00 89.38 92 VAL A C 1
ATOM 755 O O . VAL A 1 92 ? 17.369 -10.426 -11.719 1.00 89.38 92 VAL A O 1
ATOM 758 N N . ASP A 1 93 ? 16.069 -11.795 -10.495 1.00 86.56 93 ASP A N 1
ATOM 759 C CA . ASP A 1 93 ? 15.869 -12.775 -11.562 1.00 86.56 93 ASP A CA 1
ATOM 760 C C . ASP A 1 93 ? 14.741 -12.327 -12.510 1.00 86.56 93 ASP A C 1
ATOM 762 O O . ASP A 1 93 ? 13.677 -11.862 -12.090 1.00 86.56 93 ASP A O 1
ATOM 766 N N . GLY A 1 94 ? 14.969 -12.465 -13.815 1.00 89.56 94 GLY A N 1
ATOM 767 C CA . GLY A 1 94 ? 14.037 -12.018 -14.849 1.00 89.56 94 GLY A CA 1
ATOM 768 C C . GLY A 1 94 ? 13.780 -10.501 -14.860 1.00 89.56 94 GLY A C 1
ATOM 769 O O . GLY A 1 94 ? 14.646 -9.704 -14.529 1.00 89.56 94 GLY A O 1
ATOM 770 N N . MET A 1 95 ? 12.581 -10.108 -15.310 1.00 93.50 95 MET A N 1
ATOM 771 C CA . MET A 1 95 ? 12.178 -8.698 -15.527 1.00 93.50 95 MET A CA 1
ATOM 772 C C . MET A 1 95 ? 10.984 -8.280 -14.659 1.00 93.50 95 MET A C 1
ATOM 774 O O . MET A 1 95 ? 10.348 -7.246 -14.878 1.00 93.50 95 MET A O 1
ATOM 778 N N . ARG A 1 96 ? 10.580 -9.141 -13.721 1.00 92.69 96 ARG A N 1
ATOM 779 C CA . ARG A 1 96 ? 9.361 -8.914 -12.946 1.00 92.69 96 ARG A CA 1
ATOM 780 C C . ARG A 1 96 ? 9.528 -7.753 -11.972 1.00 92.69 96 ARG A C 1
ATOM 782 O O . ARG A 1 96 ? 8.604 -6.951 -11.850 1.00 92.69 96 ARG A O 1
ATOM 789 N N . GLY A 1 97 ? 10.697 -7.645 -11.337 1.00 93.19 97 GLY A N 1
ATOM 790 C CA . GLY A 1 97 ? 11.037 -6.514 -10.473 1.00 93.19 97 GLY A CA 1
ATOM 791 C C . GLY A 1 97 ? 10.942 -5.184 -11.218 1.00 93.19 97 GLY A C 1
ATOM 792 O O . GLY A 1 97 ? 10.281 -4.268 -10.738 1.00 93.19 97 GLY A O 1
ATOM 793 N N . ASP A 1 98 ? 11.491 -5.115 -12.431 1.00 96.31 98 ASP A N 1
ATOM 794 C CA . ASP A 1 98 ? 11.464 -3.928 -13.288 1.00 96.31 98 ASP A CA 1
ATOM 795 C C . ASP A 1 98 ? 10.031 -3.495 -13.610 1.00 96.31 98 ASP A C 1
ATOM 797 O O . ASP A 1 98 ? 9.662 -2.333 -13.432 1.00 96.31 98 ASP A O 1
ATOM 801 N N . ILE A 1 99 ? 9.195 -4.445 -14.048 1.00 95.81 99 ILE A N 1
ATOM 802 C CA . ILE A 1 99 ? 7.794 -4.189 -14.408 1.00 95.81 99 ILE A CA 1
ATOM 803 C C . ILE A 1 99 ? 7.005 -3.695 -13.196 1.00 95.81 99 ILE A C 1
ATOM 805 O O . ILE A 1 99 ? 6.210 -2.759 -13.318 1.00 95.81 99 ILE A O 1
ATOM 809 N N . VAL A 1 100 ? 7.186 -4.330 -12.036 1.00 96.69 100 VAL A N 1
ATOM 810 C CA . VAL A 1 100 ? 6.436 -3.962 -10.834 1.00 96.69 100 VAL A CA 1
ATOM 811 C C . VAL A 1 100 ? 6.893 -2.614 -10.293 1.00 96.69 100 VAL A C 1
ATOM 813 O O . VAL A 1 100 ? 6.037 -1.785 -9.990 1.00 96.69 100 VAL A O 1
ATOM 816 N N . TRP A 1 101 ? 8.200 -2.351 -10.236 1.00 97.25 101 TRP A N 1
ATOM 817 C CA . TRP A 1 101 ? 8.716 -1.054 -9.800 1.00 97.25 101 TRP A CA 1
ATOM 818 C C . TRP A 1 101 ? 8.221 0.059 -10.725 1.00 97.25 101 TRP A C 1
ATOM 820 O O . TRP A 1 101 ? 7.678 1.057 -10.255 1.00 97.25 101 TRP A O 1
ATOM 830 N N . TYR A 1 102 ? 8.302 -0.140 -12.040 1.00 97.75 102 TYR A N 1
ATOM 831 C CA . TYR A 1 102 ? 7.770 0.807 -13.016 1.00 97.75 102 TYR A CA 1
ATOM 832 C C . TYR A 1 102 ? 6.284 1.118 -12.777 1.00 97.75 102 TYR A C 1
ATOM 834 O O . TYR A 1 102 ? 5.907 2.284 -12.680 1.00 97.75 102 TYR A O 1
ATOM 842 N N . ARG A 1 103 ? 5.442 0.088 -12.621 1.00 97.44 103 ARG A N 1
ATOM 843 C CA . ARG A 1 103 ? 4.004 0.265 -12.361 1.00 97.44 103 ARG A CA 1
ATOM 844 C C . ARG A 1 103 ? 3.727 0.945 -11.021 1.00 97.44 103 ARG A C 1
ATOM 846 O O . ARG A 1 103 ? 2.848 1.796 -10.957 1.00 97.44 103 ARG A O 1
ATOM 853 N N . ALA A 1 104 ? 4.475 0.601 -9.974 1.00 97.69 104 ALA A N 1
ATOM 854 C CA . ALA A 1 104 ? 4.344 1.221 -8.660 1.00 97.69 104 ALA A CA 1
ATOM 855 C C . ALA A 1 104 ? 4.735 2.706 -8.690 1.00 97.69 104 ALA A C 1
ATOM 857 O O . ALA A 1 104 ? 4.056 3.525 -8.082 1.00 97.69 104 ALA A O 1
ATOM 858 N N . ALA A 1 105 ? 5.783 3.064 -9.439 1.00 97.56 105 ALA A N 1
ATOM 859 C CA . ALA A 1 105 ? 6.197 4.453 -9.614 1.00 97.56 105 ALA A CA 1
ATOM 860 C C . ALA A 1 105 ? 5.126 5.282 -10.341 1.00 97.56 105 ALA A C 1
ATOM 862 O O . ALA A 1 105 ? 4.832 6.391 -9.907 1.00 97.56 105 ALA A O 1
ATOM 863 N N . LEU A 1 106 ? 4.509 4.736 -11.398 1.00 98.19 106 LEU A N 1
ATOM 864 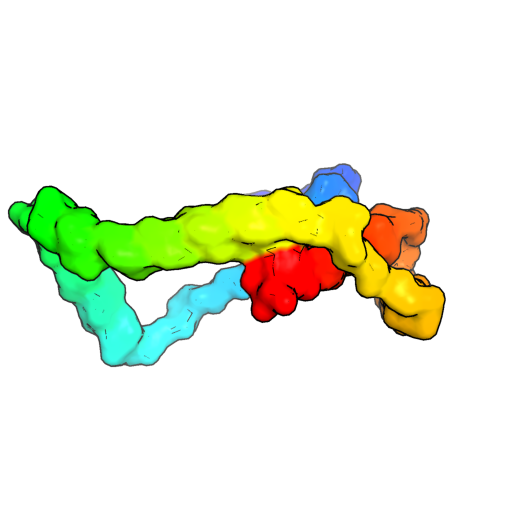C CA . LEU A 1 106 ? 3.393 5.396 -12.085 1.00 98.19 106 LEU A CA 1
ATOM 865 C C . LEU A 1 106 ? 2.171 5.559 -11.180 1.00 98.19 106 LEU A C 1
ATOM 867 O O . LEU A 1 106 ? 1.609 6.645 -11.112 1.00 98.19 106 LEU A O 1
ATOM 871 N N . ALA A 1 107 ? 1.790 4.502 -10.458 1.00 98.19 107 ALA A N 1
ATOM 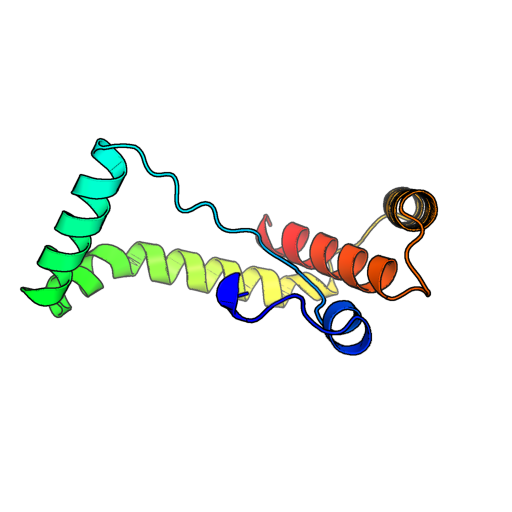872 C CA . ALA A 1 107 ? 0.668 4.547 -9.525 1.00 98.19 107 ALA A CA 1
ATOM 873 C C . ALA A 1 107 ? 0.898 5.572 -8.406 1.00 98.19 107 ALA A C 1
ATOM 875 O O . ALA A 1 107 ? -0.014 6.311 -8.054 1.00 98.19 107 ALA A O 1
ATOM 876 N N . HIS A 1 108 ? 2.122 5.653 -7.877 1.00 97.69 108 HIS A N 1
ATOM 877 C CA . HIS A 1 108 ? 2.478 6.651 -6.874 1.00 97.69 108 HIS A CA 1
ATOM 878 C C . HIS A 1 108 ? 2.485 8.070 -7.449 1.00 97.69 108 HIS A C 1
ATOM 880 O O . HIS A 1 108 ? 2.036 8.988 -6.779 1.00 97.69 108 HIS A O 1
ATOM 886 N N . ALA A 1 109 ? 2.976 8.270 -8.673 1.00 97.62 109 ALA A N 1
ATOM 887 C CA . ALA A 1 109 ? 2.898 9.573 -9.328 1.00 97.62 109 ALA A CA 1
ATOM 888 C C . ALA A 1 109 ? 1.435 10.003 -9.526 1.00 97.62 109 ALA A C 1
ATOM 890 O O . ALA A 1 109 ? 1.083 11.091 -9.102 1.00 97.62 109 ALA A O 1
ATOM 891 N N . ALA A 1 110 ? 0.569 9.120 -10.037 1.00 98.12 110 ALA A N 1
ATOM 892 C CA . ALA A 1 110 ? -0.863 9.399 -10.174 1.00 98.12 110 ALA A CA 1
ATOM 893 C C . ALA A 1 110 ? -1.535 9.729 -8.827 1.00 98.12 110 ALA A C 1
ATOM 895 O O . ALA A 1 110 ? -2.372 10.620 -8.746 1.00 98.12 110 ALA A O 1
ATOM 896 N N . TRP A 1 111 ? -1.144 9.034 -7.753 1.00 97.94 111 TRP A N 1
ATOM 897 C CA . TRP A 1 111 ? -1.638 9.278 -6.392 1.00 97.94 111 TRP A CA 1
ATOM 898 C C . TRP A 1 111 ? -1.289 10.662 -5.836 1.00 97.94 111 TRP A C 1
ATOM 900 O O . TRP A 1 111 ? -2.056 11.235 -5.061 1.00 97.94 111 TRP A O 1
ATOM 910 N N . GLN A 1 112 ? -0.114 11.184 -6.188 1.00 96.69 112 GLN A N 1
ATOM 911 C CA . GLN A 1 112 ? 0.362 12.484 -5.712 1.00 96.69 112 GLN A CA 1
ATOM 912 C C . GLN A 1 112 ? -0.192 13.665 -6.533 1.00 96.69 112 GLN A C 1
ATOM 914 O O . GLN A 1 112 ? 0.030 14.808 -6.130 1.00 96.69 112 GLN A O 1
ATOM 919 N N . GLY A 1 113 ? -0.927 13.391 -7.623 1.00 88.44 113 GLY A N 1
ATOM 920 C CA . GLY A 1 113 ? -1.415 14.392 -8.583 1.00 88.44 113 GLY A CA 1
ATOM 921 C C . GLY A 1 113 ? -0.315 14.991 -9.454 1.00 88.44 113 GLY A C 1
ATOM 922 O O . GLY A 1 113 ? -0.579 16.071 -10.028 1.00 88.44 113 GLY A O 1
#

Radius of gyration: 19.77 Å; chains: 1; bounding box: 44×35×45 Å

Foldseek 3Di:
DPVVVPDDDPVVVLVDLDDDDDDPDDDPVRVVVVVVLVVCCVVPVPVSCVVCVVVVVVLVVLLVQLVVCLVVQDDDVVVLVVQVVVCVVVVPPDCSNSVSVVSVVSSVVSSVD